Protein AF-A0A850NWI0-F1 (afdb_monomer_lite)

Secondary structure (DSSP, 8-state):
---HHHHHHHHHHHHT-SSS--PPP-TT---HHHHHHHHT-

Structure (mmCIF, N/CA/C/O backbone):
data_AF-A0A850NWI0-F1
#
_entry.id   AF-A0A850NWI0-F1
#
loop_
_atom_site.group_PDB
_atom_site.id
_atom_site.type_symbol
_atom_site.label_atom_id
_atom_site.label_alt_id
_atom_site.label_comp_id
_atom_site.label_asym_id
_atom_site.lab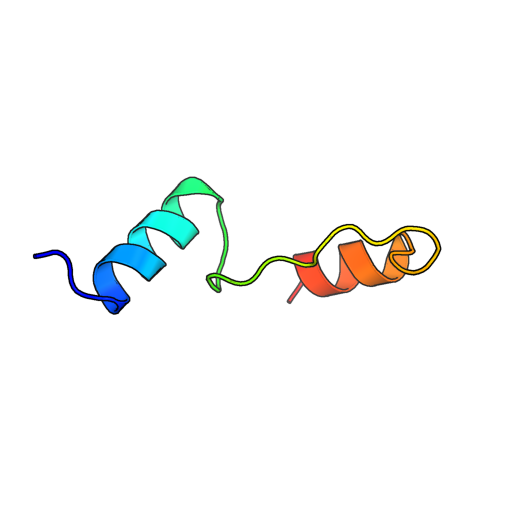el_entity_id
_atom_site.label_seq_id
_atom_site.pdbx_PDB_ins_code
_atom_site.Cartn_x
_atom_site.Cartn_y
_atom_site.Cartn_z
_atom_site.occupancy
_atom_site.B_iso_or_equiv
_atom_site.auth_seq_id
_atom_site.auth_comp_id
_atom_site.auth_asym_id
_atom_site.auth_atom_id
_atom_site.pdbx_PDB_model_num
ATOM 1 N N . MET A 1 1 ? -20.606 12.723 11.284 1.00 79.69 1 MET A N 1
ATOM 2 C CA . MET A 1 1 ? -19.246 12.809 10.703 1.00 79.69 1 MET A CA 1
ATOM 3 C C . MET A 1 1 ? -18.728 11.393 10.505 1.00 79.69 1 MET A C 1
ATOM 5 O O . MET A 1 1 ? -18.921 10.586 11.403 1.00 79.69 1 MET A O 1
ATOM 9 N N . VAL A 1 2 ? -18.139 11.072 9.351 1.00 89.62 2 VAL A N 1
ATOM 10 C CA . VAL A 1 2 ? -17.511 9.757 9.110 1.00 89.62 2 VAL A CA 1
ATOM 11 C C . VAL A 1 2 ? -16.165 9.713 9.833 1.00 89.62 2 VAL A C 1
ATOM 13 O O . VAL A 1 2 ? -15.405 10.678 9.762 1.00 89.62 2 VAL A O 1
ATOM 16 N N . SER A 1 3 ? -15.879 8.619 10.541 1.00 97.50 3 SER A N 1
ATOM 17 C CA . SER A 1 3 ? -14.590 8.447 11.214 1.00 97.50 3 SER A CA 1
ATOM 18 C C . SER A 1 3 ? -13.459 8.266 10.187 1.00 97.50 3 SER A C 1
ATOM 20 O O . SER A 1 3 ? -13.700 7.752 9.091 1.00 97.50 3 SER A O 1
ATOM 22 N N . PRO A 1 4 ? -12.209 8.640 10.515 1.00 96.62 4 PRO A N 1
ATOM 23 C CA . PRO A 1 4 ? -11.070 8.409 9.624 1.00 96.62 4 PRO A CA 1
ATOM 24 C C . PRO A 1 4 ? -10.933 6.942 9.190 1.00 96.62 4 PRO A C 1
ATOM 26 O O . PRO A 1 4 ? -10.649 6.675 8.025 1.00 96.62 4 PRO A O 1
ATOM 29 N N . VAL A 1 5 ? -11.213 6.004 10.103 1.00 96.81 5 VAL A N 1
ATOM 30 C CA . VAL A 1 5 ? -11.197 4.556 9.839 1.00 96.81 5 VAL A CA 1
ATOM 31 C C . VAL A 1 5 ? -12.261 4.170 8.812 1.00 96.81 5 VAL A C 1
ATOM 33 O O . VAL A 1 5 ? -11.926 3.590 7.785 1.00 96.81 5 VAL A O 1
ATOM 36 N N . ALA A 1 6 ? -13.515 4.581 9.013 1.00 97.69 6 ALA A N 1
ATOM 37 C CA . ALA A 1 6 ? -14.600 4.258 8.084 1.00 97.69 6 ALA A CA 1
ATOM 38 C C . ALA A 1 6 ? -14.362 4.850 6.682 1.00 97.69 6 ALA A C 1
ATOM 40 O O . ALA A 1 6 ? -14.709 4.248 5.666 1.00 97.69 6 ALA A O 1
ATOM 41 N N . ARG A 1 7 ? -13.719 6.023 6.599 1.00 97.12 7 ARG A N 1
ATOM 42 C CA . ARG A 1 7 ? -13.298 6.600 5.315 1.00 97.12 7 ARG A CA 1
ATOM 43 C C . ARG A 1 7 ? -12.208 5.760 4.639 1.00 97.12 7 ARG A C 1
ATOM 45 O O . ARG A 1 7 ? -12.263 5.586 3.423 1.00 97.12 7 ARG A O 1
ATOM 52 N N . ALA A 1 8 ? -11.226 5.274 5.398 1.00 97.56 8 ALA A N 1
ATOM 53 C CA . ALA A 1 8 ? -10.157 4.428 4.873 1.00 97.56 8 ALA A CA 1
ATOM 54 C C . ALA A 1 8 ? -10.697 3.087 4.354 1.00 97.56 8 ALA A C 1
ATOM 56 O O . ALA A 1 8 ? -10.351 2.682 3.248 1.00 97.56 8 ALA A O 1
ATOM 57 N N . GLU A 1 9 ? -11.605 2.449 5.093 1.00 97.62 9 GLU A N 1
ATOM 58 C CA . GLU A 1 9 ? -12.252 1.195 4.688 1.00 97.62 9 GLU A CA 1
ATOM 59 C C . GLU A 1 9 ? -13.040 1.354 3.386 1.00 97.62 9 GLU A C 1
ATOM 61 O O . GLU A 1 9 ? -12.875 0.562 2.459 1.00 97.62 9 GLU A O 1
ATOM 66 N N . ALA A 1 10 ? -13.837 2.420 3.268 1.00 97.81 10 ALA A N 1
ATOM 67 C CA . ALA A 1 10 ? -14.583 2.711 2.046 1.00 97.81 10 ALA A CA 1
ATOM 68 C C . ALA A 1 10 ? -13.660 2.949 0.836 1.00 97.81 10 ALA A C 1
ATOM 70 O O . ALA A 1 10 ? -13.977 2.540 -0.282 1.00 97.81 10 ALA A O 1
ATOM 71 N N . PHE A 1 11 ? -12.509 3.595 1.046 1.00 97.75 11 PHE A N 1
ATOM 72 C CA . PHE A 1 11 ? -11.505 3.789 0.002 1.00 97.75 11 PHE A CA 1
ATOM 73 C C . PHE A 1 11 ? -10.891 2.453 -0.436 1.00 97.75 11 PHE A C 1
ATOM 75 O O . PHE A 1 11 ? -10.874 2.153 -1.629 1.00 97.75 11 PHE A O 1
ATOM 82 N N . CYS A 1 12 ? -10.456 1.629 0.518 1.00 97.69 12 CYS A N 1
ATOM 83 C CA . CYS A 1 12 ? -9.917 0.299 0.246 1.00 97.69 12 CYS A CA 1
ATOM 84 C C . CYS A 1 12 ? -10.922 -0.578 -0.513 1.00 97.69 12 CYS A C 1
ATOM 86 O O . CYS A 1 12 ? -10.572 -1.148 -1.545 1.00 97.69 12 CYS A O 1
ATOM 88 N N . ALA A 1 13 ? -12.185 -0.607 -0.075 1.00 97.94 13 ALA A N 1
ATOM 89 C CA . ALA A 1 13 ? -13.252 -1.368 -0.724 1.00 97.94 13 ALA A CA 1
ATOM 90 C C . ALA A 1 13 ? -13.522 -0.901 -2.163 1.00 97.94 13 ALA A C 1
ATOM 92 O O . ALA A 1 13 ? -13.721 -1.723 -3.054 1.00 97.94 13 ALA A O 1
ATOM 93 N N . ARG A 1 14 ? -13.489 0.414 -2.415 1.00 97.62 14 ARG A N 1
ATOM 94 C CA . ARG A 1 14 ? -13.711 0.979 -3.753 1.00 97.62 14 ARG A CA 1
ATOM 95 C C . ARG A 1 14 ? -12.618 0.593 -4.752 1.00 97.62 14 ARG A C 1
ATOM 97 O O . ARG A 1 14 ? -12.922 0.419 -5.929 1.00 97.62 14 ARG A O 1
ATOM 104 N N . PHE A 1 15 ? -11.366 0.525 -4.307 1.00 95.94 15 PHE A N 1
ATOM 105 C CA . PHE A 1 15 ? -10.204 0.329 -5.182 1.00 95.94 15 PHE A CA 1
ATOM 106 C C . PHE A 1 15 ? -9.578 -1.070 -5.082 1.00 95.94 15 PHE A C 1
ATOM 108 O O . PHE A 1 15 ? -8.571 -1.323 -5.734 1.00 95.94 15 PHE A O 1
ATOM 115 N N . GLY A 1 16 ? -10.160 -1.979 -4.291 1.00 95.81 16 GLY A N 1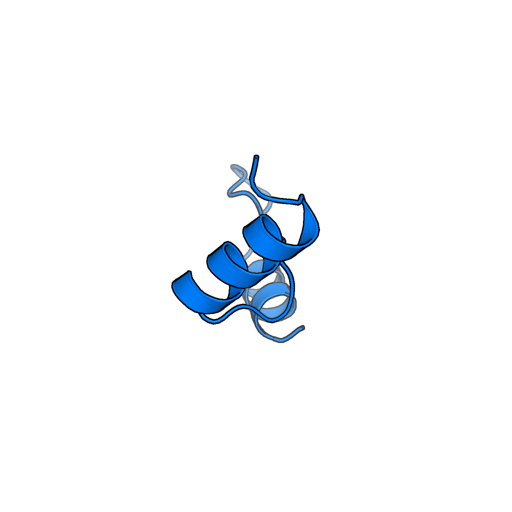
ATOM 116 C CA . GLY A 1 16 ? -9.626 -3.331 -4.090 1.00 95.81 16 GLY A CA 1
ATOM 117 C C . GLY A 1 16 ? -8.275 -3.349 -3.367 1.00 95.81 16 GLY A C 1
ATOM 118 O O . GLY A 1 16 ? -7.458 -4.230 -3.614 1.00 95.81 16 GLY A O 1
ATOM 119 N N . LEU A 1 17 ? -8.017 -2.358 -2.509 1.00 95.81 17 LEU A N 1
ATOM 120 C CA . LEU A 1 17 ? -6.744 -2.197 -1.806 1.00 95.81 17 LEU A CA 1
ATOM 121 C C . LEU A 1 17 ? -6.800 -2.800 -0.404 1.00 95.81 17 LEU A C 1
ATOM 123 O O . LEU A 1 17 ? -7.848 -2.834 0.236 1.00 95.81 17 LEU A O 1
ATOM 127 N N . ARG A 1 18 ? -5.637 -3.204 0.111 1.00 95.31 18 ARG A N 1
ATOM 128 C CA . ARG A 1 18 ? -5.474 -3.621 1.515 1.00 95.31 18 ARG A CA 1
ATOM 129 C C . ARG A 1 18 ? -5.194 -2.439 2.443 1.00 95.31 18 ARG A C 1
ATOM 131 O O . ARG A 1 18 ? -5.595 -2.455 3.601 1.00 95.31 18 ARG A O 1
ATOM 138 N N . LEU A 1 19 ? -4.521 -1.411 1.926 1.00 95.88 19 LEU A N 1
ATOM 139 C CA . LEU A 1 19 ? -4.146 -0.193 2.644 1.00 95.88 19 LEU A CA 1
ATOM 140 C C . LEU A 1 19 ? -4.583 1.045 1.844 1.00 95.88 19 LEU A C 1
ATOM 142 O O . LEU A 1 19 ? -4.541 1.013 0.613 1.00 95.88 19 LEU A O 1
ATOM 146 N N . PRO A 1 20 ? -4.944 2.161 2.504 1.00 96.38 20 PRO A N 1
ATOM 147 C CA . PRO A 1 20 ? -5.358 3.395 1.835 1.00 96.38 20 PRO A CA 1
ATOM 148 C C . PRO A 1 20 ? -4.143 4.214 1.354 1.00 96.38 20 PRO A C 1
ATOM 150 O O . PRO A 1 20 ? -4.026 5.402 1.646 1.00 96.38 20 PRO A O 1
ATOM 153 N N . VAL A 1 21 ? -3.206 3.569 0.654 1.00 94.88 21 VAL A N 1
ATOM 154 C CA . VAL A 1 21 ? -1.935 4.148 0.193 1.00 94.88 21 VAL A CA 1
ATOM 155 C C . VAL A 1 21 ? -1.827 3.968 -1.317 1.00 94.88 21 VAL A C 1
ATOM 157 O O . VAL A 1 21 ? -2.103 2.891 -1.838 1.00 94.88 21 VAL A O 1
ATOM 160 N N . LEU A 1 22 ? -1.410 5.021 -2.020 1.00 93.81 22 LEU A N 1
ATOM 161 C CA . LEU A 1 22 ? -1.157 4.997 -3.459 1.00 93.81 22 LEU A CA 1
ATOM 162 C C . LEU A 1 22 ? 0.286 5.415 -3.742 1.00 93.81 22 LEU A C 1
ATOM 164 O O . LEU A 1 22 ? 0.780 6.380 -3.157 1.00 93.81 22 LEU A O 1
ATOM 168 N N . LEU A 1 23 ? 0.936 4.731 -4.686 1.00 93.81 23 LEU A N 1
ATOM 169 C CA . LEU A 1 23 ? 2.183 5.212 -5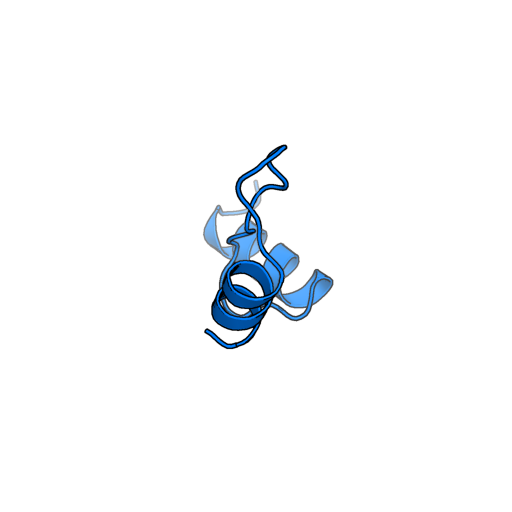.272 1.00 93.81 23 LEU A CA 1
ATOM 170 C C . LEU A 1 23 ? 1.862 6.376 -6.215 1.00 93.81 23 LEU A C 1
ATOM 172 O O . LEU A 1 23 ? 1.150 6.203 -7.204 1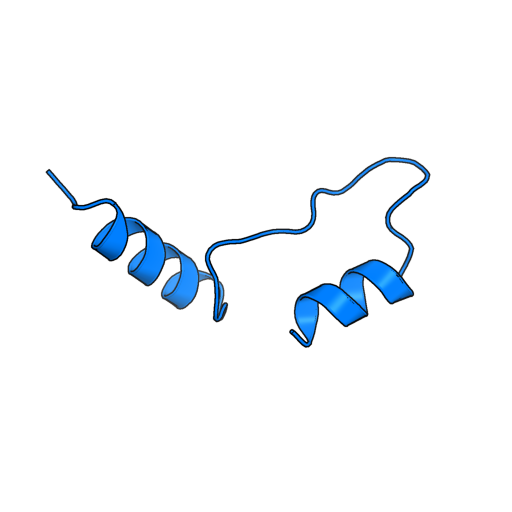.00 93.81 23 LEU A O 1
ATOM 176 N N . ALA A 1 24 ? 2.382 7.564 -5.914 1.00 92.19 24 ALA A N 1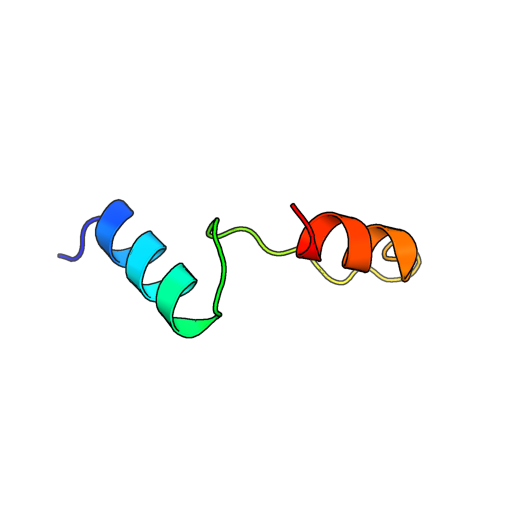
ATOM 177 C CA . ALA A 1 24 ? 2.193 8.721 -6.780 1.00 92.19 24 ALA A CA 1
ATOM 178 C C . ALA A 1 24 ? 2.940 8.538 -8.119 1.00 92.19 24 ALA A C 1
ATOM 180 O O . ALA A 1 24 ? 4.090 8.087 -8.116 1.00 92.19 24 ALA A O 1
ATOM 181 N N . PRO A 1 25 ? 2.342 8.930 -9.260 1.00 88.69 25 PRO A N 1
ATOM 182 C CA . PRO A 1 25 ? 3.079 9.044 -10.508 1.00 88.69 25 PRO A CA 1
ATOM 183 C C . PRO A 1 25 ? 4.048 10.226 -10.405 1.00 88.69 25 PRO A C 1
ATOM 185 O O . PRO A 1 25 ? 3.666 11.344 -10.068 1.00 88.69 25 PRO A O 1
ATOM 188 N N . MET A 1 26 ? 5.316 9.977 -10.699 1.00 91.19 26 MET A N 1
ATOM 189 C CA . MET A 1 26 ? 6.388 10.968 -10.708 1.00 91.19 26 MET A CA 1
ATOM 190 C C . MET A 1 26 ? 7.043 10.920 -12.092 1.00 91.19 26 MET A C 1
ATOM 192 O O . MET A 1 26 ? 7.161 9.857 -12.689 1.00 91.19 26 MET A O 1
ATOM 196 N N . SER A 1 27 ? 7.453 12.043 -12.668 1.00 84.19 27 SER A N 1
ATOM 197 C CA . SER A 1 27 ? 8.237 11.966 -13.906 1.00 84.19 27 SER A CA 1
ATOM 198 C C . SER A 1 27 ? 9.649 11.486 -13.564 1.00 84.19 27 SER A C 1
ATOM 200 O O . SER A 1 27 ? 10.265 12.019 -12.645 1.00 84.19 27 SER A O 1
ATOM 202 N N . GLY A 1 28 ? 10.147 10.462 -14.260 1.00 79.56 28 GLY A N 1
ATOM 203 C CA . GLY A 1 28 ? 11.527 9.983 -14.108 1.00 79.56 28 GLY A CA 1
ATOM 204 C C . GLY A 1 28 ? 11.830 9.093 -12.891 1.00 79.56 28 GLY A C 1
ATOM 205 O O . GLY A 1 28 ? 13.001 8.801 -12.672 1.00 79.56 28 GLY A O 1
ATOM 206 N N . VAL A 1 29 ? 10.830 8.645 -12.114 1.00 77.69 29 VAL A N 1
ATOM 207 C CA . VAL A 1 29 ? 11.044 7.823 -10.892 1.00 77.69 29 VAL A CA 1
ATOM 208 C C . VAL A 1 29 ? 10.201 6.534 -10.803 1.00 77.69 29 VAL A C 1
ATOM 210 O O . VAL A 1 29 ? 10.760 5.505 -10.423 1.00 77.69 29 VAL A O 1
ATOM 213 N N . PRO A 1 30 ? 8.896 6.493 -11.146 1.00 66.19 30 PRO A N 1
ATOM 214 C CA . PRO A 1 30 ? 8.113 5.273 -11.110 1.00 66.19 30 PRO A CA 1
ATOM 215 C C . PRO A 1 30 ? 8.505 4.450 -12.326 1.00 66.19 30 PRO A C 1
ATOM 217 O O . PRO A 1 30 ? 8.063 4.683 -13.450 1.00 66.19 30 PRO A O 1
ATOM 220 N N . SER A 1 31 ? 9.377 3.485 -12.081 1.00 86.19 31 SER A N 1
ATOM 221 C CA . SER A 1 31 ? 9.622 2.389 -12.995 1.00 86.19 31 SER A CA 1
ATOM 222 C C . SER A 1 31 ? 8.533 1.326 -12.798 1.00 86.19 31 SER A C 1
ATOM 224 O O . SER A 1 31 ? 7.976 1.182 -11.705 1.00 86.19 31 SER A O 1
ATOM 226 N N . ILE A 1 32 ? 8.223 0.564 -13.851 1.00 91.00 32 ILE A N 1
ATOM 227 C CA . ILE A 1 32 ? 7.274 -0.562 -13.777 1.00 91.00 32 ILE A CA 1
ATOM 228 C C . ILE A 1 32 ? 7.565 -1.500 -12.584 1.00 91.00 32 ILE A C 1
ATOM 230 O O . ILE A 1 32 ? 6.610 -1.855 -11.895 1.00 91.00 32 ILE A O 1
ATOM 234 N N . PRO A 1 33 ? 8.834 -1.841 -12.261 1.00 93.19 33 PRO A N 1
ATOM 235 C CA . PRO A 1 33 ? 9.155 -2.646 -11.081 1.00 93.19 33 PRO A CA 1
ATOM 236 C C . PRO A 1 33 ? 8.705 -2.042 -9.744 1.00 93.19 33 PRO A C 1
ATOM 238 O O . PRO A 1 33 ? 8.265 -2.773 -8.862 1.00 93.19 33 PRO A O 1
ATOM 241 N N . LEU A 1 34 ? 8.800 -0.719 -9.571 1.00 91.12 34 LEU A N 1
ATOM 242 C CA . LEU A 1 34 ? 8.363 -0.075 -8.330 1.00 91.12 34 LEU A CA 1
ATOM 243 C C . LEU A 1 34 ? 6.837 -0.113 -8.204 1.00 91.12 34 LEU A C 1
ATOM 245 O O . LEU A 1 34 ? 6.307 -0.432 -7.142 1.00 91.12 34 LEU A O 1
ATOM 249 N N . ALA A 1 35 ? 6.131 0.177 -9.297 1.00 93.19 35 ALA A N 1
ATOM 250 C CA . ALA A 1 35 ? 4.674 0.130 -9.316 1.00 93.19 35 ALA A CA 1
ATOM 251 C C . ALA A 1 35 ? 4.141 -1.286 -9.044 1.00 93.19 35 ALA A C 1
ATOM 253 O O . ALA A 1 35 ? 3.205 -1.442 -8.260 1.00 93.19 35 ALA A O 1
ATOM 254 N N . SER A 1 36 ? 4.754 -2.319 -9.636 1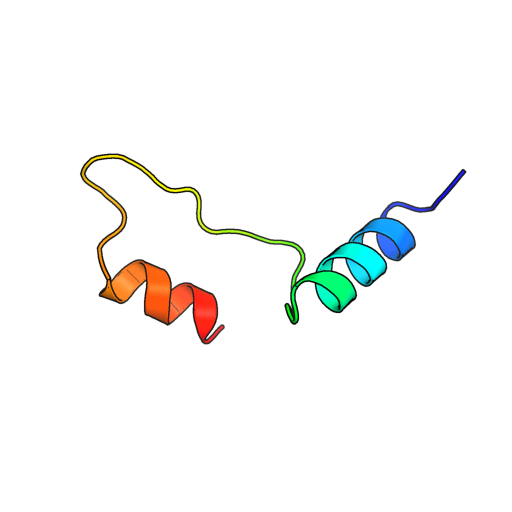.00 94.62 36 SER A N 1
ATOM 255 C CA . SER A 1 36 ? 4.343 -3.708 -9.411 1.00 94.62 36 SER A CA 1
ATOM 256 C C . SER A 1 36 ? 4.631 -4.181 -7.986 1.00 94.62 36 SER A C 1
ATOM 258 O O . SER A 1 36 ? 3.787 -4.852 -7.397 1.00 94.62 36 SER A O 1
ATOM 260 N N . ALA A 1 37 ? 5.767 -3.790 -7.402 1.00 94.56 37 ALA A N 1
ATOM 261 C CA . ALA A 1 37 ? 6.096 -4.122 -6.019 1.00 94.56 37 ALA A CA 1
ATOM 262 C C . ALA A 1 37 ? 5.096 -3.513 -5.023 1.00 94.56 37 ALA A C 1
ATOM 264 O O . ALA A 1 37 ? 4.650 -4.205 -4.113 1.00 94.56 37 ALA A O 1
ATOM 265 N N . VAL A 1 38 ? 4.694 -2.248 -5.215 1.00 93.94 38 VAL A N 1
ATOM 266 C CA . VAL A 1 38 ? 3.680 -1.606 -4.358 1.00 93.94 38 VAL A CA 1
ATOM 267 C C . VAL A 1 38 ? 2.307 -2.259 -4.527 1.00 93.94 38 VAL A C 1
ATOM 269 O O . VAL A 1 38 ? 1.598 -2.440 -3.542 1.00 93.94 38 VAL A O 1
ATOM 272 N N . ALA A 1 39 ? 1.929 -2.643 -5.749 1.00 94.12 39 ALA A N 1
ATOM 273 C CA . ALA A 1 39 ? 0.650 -3.308 -6.000 1.00 94.12 39 ALA A CA 1
ATOM 274 C C . ALA A 1 39 ? 0.559 -4.716 -5.376 1.00 94.12 39 ALA A C 1
ATOM 276 O O . ALA A 1 39 ? -0.541 -5.168 -5.071 1.00 94.12 39 ALA A O 1
ATOM 277 N N . ALA A 1 40 ? 1.692 -5.401 -5.188 1.00 93.88 40 ALA A N 1
ATOM 278 C CA . ALA A 1 40 ? 1.760 -6.747 -4.616 1.00 93.88 40 ALA A CA 1
ATOM 279 C C . ALA A 1 40 ? 1.923 -6.786 -3.079 1.00 93.88 40 ALA A C 1
ATOM 281 O O . ALA A 1 40 ? 2.028 -7.878 -2.517 1.00 93.88 40 ALA A O 1
ATOM 282 N N . ALA A 1 41 ? 1.990 -5.627 -2.413 1.00 88.75 41 ALA A N 1
ATOM 283 C CA . ALA A 1 41 ? 2.250 -5.508 -0.973 1.00 88.75 41 ALA A CA 1
ATOM 284 C C . ALA A 1 41 ? 1.044 -5.821 -0.055 1.00 88.75 41 ALA A C 1
ATOM 286 O O . ALA A 1 41 ? -0.108 -6.025 -0.514 1.00 88.75 41 ALA A O 1
#

InterPro domains:
  IPR013785 Aldolase-type TIM barrel [G3DSA:3.20.20.70] (8-41)

Foldseek 3Di:
DDDPVNVQVVCCVVVVHPGSDDDDDDPPPDDPVNRVVVVVD

Sequence (41 aa):
MVSPVARAEAFCARFGLRLPVLLAPMSGVPSIPLASAVAAA

pLDDT: mean 92.46, std 6.6, range [66.19, 97.94]

Radius of gyration: 12.79 Å; chains: 1; bounding box: 31×20×25 Å

Organism: NCBI:txid1181271